Protein AF-A0A3C0WQB1-F1 (afdb_monomer)

Nearest PDB structures (foldseek):
  8a5f-assembly1_A  TM=9.440E-01  e=1.623E-09  Deinococcus radiodurans R1 = ATCC 13939 = DSM 20539
  4unf-assembly1_A  TM=9.449E-01  e=2.590E-09  Deinococcus radiodurans R1 = ATCC 13939 = DSM 20539
  1orp-assembly1_A  TM=8.864E-01  e=1.301E-07  Geobacillus stearothermophilus
  1p59-assembly1_A  TM=8.496E-01  e=1.550E-07  Geobacillus stearothermophilus
  7rdt-assembly1_A  TM=8.596E-01  e=1.914E-06  Homo sapiens

Foldseek 3Di:
DLVVQVQVVCCVVPVDPDLQVLLVDDLVVQQVVQCVRVPRDSLNSQCCCVPVHVHQWAHDDPQLVQQCVQLVQDDPPADNVRCRVSVSVVDDSVCRVVVNVVSNCQSVPAVDPPDGNQVPRPCLVRTPNNVPPVPDD

Mean predicted aligned error: 3.29 Å

Sequence (137 aa):
PRIQAALQQISAERGALDLTFLKEWPAEQAHAWLTAFKGVGPKTAAIVLQFALGIPAFPVDTHIYRVSGRLGLRPPKMTVEQAHVHLAKLFPPEEYGPAHLNLIRLGREICHARKPNCPVCPLQDVCDYFRDVISAP

Solvent-accessible surface area (backbone atoms only — not comparable to full-atom values): 7830 Å² total; per-residue (Å²): 107,62,67,60,53,48,52,51,50,42,32,71,78,64,74,42,97,70,67,71,75,46,69,81,44,58,68,68,58,40,40,52,59,44,42,68,37,79,89,33,46,72,44,55,27,19,44,45,32,36,74,75,60,69,41,78,39,47,49,51,50,79,34,35,54,49,43,37,46,36,41,57,76,41,67,90,87,60,50,74,75,56,43,25,66,54,53,43,73,74,48,60,67,88,43,39,64,61,52,43,52,52,38,37,48,42,20,68,79,31,53,32,94,86,76,46,48,56,95,78,42,96,53,50,95,65,18,48,44,41,55,69,66,68,67,48,132

Radius of gyration: 17.66 Å; Cα contacts (8 Å, |Δi|>4): 148; chains: 1; bounding box: 40×26×54 Å

Secondary structure (DSSP, 8-state):
-HHHHHHHHHHHHHSSS--GGGGGS-HHHHHHHHHTSTT--HHHHHHIIIIII--------HHHHHHHHHTTSS-TT--HHHHHHHHHTTS-GGGHHHHHHHHHHHHHHTS-SSS--GGG-TTGGG-HHIIIIIS--

Structure (mmCIF, N/CA/C/O backbone):
data_AF-A0A3C0WQB1-F1
#
_entry.id   AF-A0A3C0WQB1-F1
#
loop_
_atom_site.group_PDB
_atom_site.id
_atom_site.type_symbol
_atom_site.label_atom_id
_atom_site.label_alt_id
_atom_site.label_comp_id
_atom_site.label_asym_id
_atom_site.label_entity_id
_atom_site.label_seq_id
_atom_site.pdbx_PDB_ins_code
_atom_site.Cartn_x
_atom_site.Cartn_y
_atom_site.Cartn_z
_atom_site.occupancy
_atom_site.B_iso_or_equiv
_atom_site.auth_seq_id
_atom_site.auth_comp_id
_atom_site.auth_asym_id
_atom_site.auth_atom_id
_atom_site.pdbx_PDB_model_num
ATOM 1 N N . PRO A 1 1 ? 6.615 5.404 25.167 1.00 87.25 1 PRO A N 1
ATOM 2 C CA . PRO A 1 1 ? 6.910 4.827 23.831 1.00 87.25 1 PRO A CA 1
ATOM 3 C C . PRO A 1 1 ? 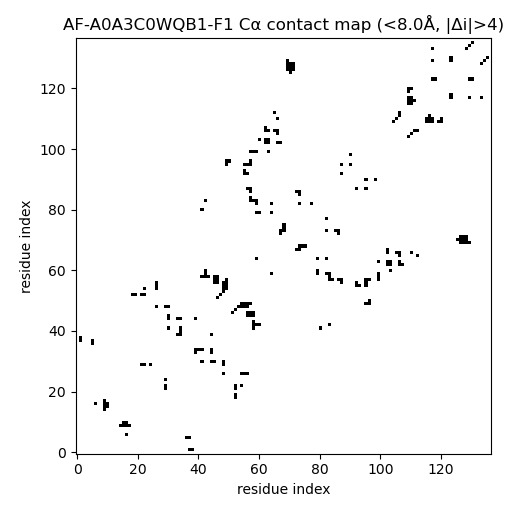5.701 4.955 22.890 1.00 87.25 1 PRO A C 1
ATOM 5 O O . PRO A 1 1 ? 4.585 4.965 23.396 1.00 87.25 1 PRO A O 1
ATOM 8 N N . ARG A 1 2 ? 5.881 5.052 21.558 1.00 91.81 2 ARG A N 1
ATOM 9 C CA . ARG A 1 2 ? 4.760 5.312 20.616 1.00 91.81 2 ARG A CA 1
ATOM 10 C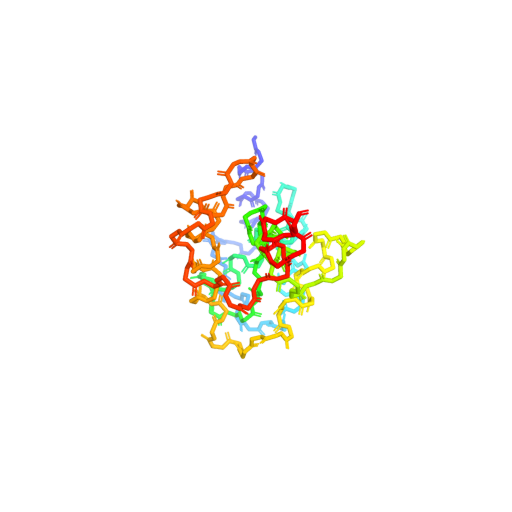 C . ARG A 1 2 ? 3.633 4.272 20.699 1.00 91.81 2 ARG A C 1
ATOM 12 O O . ARG A 1 2 ? 2.473 4.652 20.707 1.00 91.81 2 ARG A O 1
ATOM 19 N N . ILE A 1 3 ? 3.980 2.990 20.844 1.00 94.94 3 ILE A N 1
ATOM 20 C CA . ILE A 1 3 ? 3.003 1.896 20.987 1.00 94.94 3 ILE A CA 1
ATOM 21 C C . ILE A 1 3 ? 2.138 2.091 22.240 1.00 94.94 3 ILE A C 1
ATOM 23 O O . ILE A 1 3 ? 0.920 2.085 22.146 1.00 94.94 3 ILE A O 1
ATOM 27 N N . GLN A 1 4 ? 2.755 2.333 23.401 1.00 96.19 4 GLN A N 1
ATOM 28 C CA . GLN A 1 4 ? 2.024 2.553 24.657 1.00 96.19 4 GLN A CA 1
ATOM 29 C C . GLN A 1 4 ? 1.094 3.769 24.583 1.00 96.19 4 GLN A C 1
ATOM 31 O O . GLN A 1 4 ? -0.028 3.690 25.064 1.00 96.19 4 GLN A O 1
ATOM 36 N N . ALA A 1 5 ? 1.536 4.860 23.948 1.00 95.44 5 ALA A N 1
ATOM 37 C CA . ALA A 1 5 ? 0.711 6.052 23.770 1.00 95.44 5 ALA A CA 1
ATOM 38 C C . ALA A 1 5 ? -0.527 5.765 22.904 1.00 95.44 5 ALA A C 1
ATOM 40 O O . ALA A 1 5 ? -1.622 6.187 23.256 1.00 95.44 5 ALA A O 1
ATOM 41 N N . ALA A 1 6 ? -0.368 4.997 21.819 1.00 95.25 6 ALA A N 1
ATOM 42 C CA . ALA A 1 6 ? -1.499 4.580 20.995 1.00 95.25 6 ALA A CA 1
ATOM 43 C C . ALA A 1 6 ? -2.483 3.701 21.785 1.00 95.25 6 ALA A C 1
ATOM 45 O O . ALA A 1 6 ? -3.677 3.970 21.768 1.00 95.25 6 ALA A O 1
ATOM 46 N N . LEU A 1 7 ? -1.994 2.710 22.541 1.00 96.12 7 LEU A N 1
ATOM 47 C CA . LEU A 1 7 ? -2.846 1.858 23.382 1.00 96.12 7 LEU A CA 1
ATOM 48 C C . LEU A 1 7 ? -3.606 2.670 24.443 1.00 96.12 7 LEU A C 1
ATOM 50 O O . LEU A 1 7 ? -4.798 2.464 24.631 1.00 96.12 7 LEU A O 1
ATOM 54 N N . GLN A 1 8 ? -2.936 3.613 25.111 1.00 95.88 8 GLN A N 1
ATOM 55 C CA . GLN A 1 8 ? -3.562 4.492 26.104 1.00 95.88 8 GLN A CA 1
ATOM 56 C C . GLN A 1 8 ? -4.654 5.367 25.488 1.00 95.88 8 GLN A C 1
ATOM 58 O O . GLN A 1 8 ? -5.728 5.485 26.069 1.00 95.88 8 GLN A O 1
ATOM 63 N N . GLN A 1 9 ? -4.398 5.947 24.313 1.00 95.12 9 GLN A N 1
ATOM 64 C CA . GLN A 1 9 ? -5.380 6.761 23.603 1.00 95.12 9 GLN A CA 1
ATOM 65 C C . GLN A 1 9 ? -6.595 5.927 23.164 1.00 95.12 9 GLN A C 1
ATOM 67 O O . GLN A 1 9 ? -7.724 6.337 23.415 1.00 95.12 9 GLN A O 1
ATOM 72 N N . ILE A 1 10 ? -6.385 4.729 22.602 1.00 95.50 10 ILE A N 1
ATOM 73 C CA . ILE A 1 10 ? -7.482 3.814 22.233 1.00 95.50 10 ILE A CA 1
ATOM 74 C C . ILE A 1 10 ? -8.320 3.463 23.467 1.00 95.50 10 ILE A C 1
ATOM 76 O O . ILE A 1 10 ? -9.541 3.604 23.439 1.00 95.50 10 ILE A O 1
ATOM 80 N N . SER A 1 11 ? -7.678 3.059 24.567 1.00 96.00 11 SER A N 1
ATOM 81 C CA . SER A 1 11 ? -8.378 2.734 25.813 1.00 96.00 11 SER A CA 1
ATOM 82 C C . SER A 1 11 ? -9.147 3.926 26.384 1.00 96.00 11 SER A C 1
ATOM 84 O O . SER A 1 11 ? -10.250 3.738 26.885 1.00 96.00 11 SER A O 1
ATOM 86 N N . ALA A 1 12 ? -8.602 5.143 26.300 1.00 95.12 12 ALA A N 1
ATOM 87 C CA . ALA A 1 12 ? -9.274 6.351 26.775 1.00 95.12 12 ALA A CA 1
ATOM 88 C C . ALA A 1 12 ? -10.504 6.716 25.925 1.00 95.12 12 ALA A C 1
ATOM 90 O O . ALA A 1 12 ? -11.522 7.123 26.475 1.00 95.12 12 ALA A O 1
ATOM 91 N N . GLU A 1 13 ? -10.430 6.554 24.601 1.00 94.38 13 GLU A N 1
ATOM 92 C CA . GLU A 1 13 ? -11.531 6.880 23.685 1.00 94.38 13 GLU A CA 1
ATOM 93 C C . GLU A 1 13 ? -12.617 5.793 23.629 1.00 94.38 13 GLU A C 1
ATOM 95 O O . GLU A 1 13 ? -13.787 6.101 23.400 1.00 94.38 13 GLU A O 1
ATOM 100 N N . ARG A 1 14 ? -12.240 4.515 23.778 1.00 94.25 14 ARG A N 1
ATOM 101 C CA . ARG A 1 14 ? -13.117 3.364 23.487 1.00 94.25 14 ARG A CA 1
ATOM 102 C C . ARG A 1 14 ? -13.408 2.468 24.687 1.00 94.25 14 ARG A C 1
ATOM 104 O O . ARG A 1 14 ? -14.311 1.643 24.609 1.00 94.25 14 ARG A O 1
ATOM 111 N N . GLY A 1 15 ? -12.642 2.579 25.772 1.00 93.62 15 GLY A N 1
ATOM 112 C CA . GLY A 1 15 ? -12.765 1.722 26.957 1.00 93.62 15 GLY A CA 1
ATOM 113 C C . GLY A 1 15 ? -12.207 0.301 26.794 1.00 93.62 15 GLY A C 1
ATOM 114 O O . GLY A 1 15 ? -12.129 -0.431 27.777 1.00 93.62 15 GLY A O 1
ATOM 115 N N . ALA A 1 16 ? -11.786 -0.095 25.589 1.00 93.75 16 ALA A N 1
ATOM 116 C CA . ALA A 1 16 ? -11.210 -1.404 25.294 1.00 93.75 16 ALA A CA 1
ATOM 117 C C . ALA A 1 16 ? -10.159 -1.313 24.177 1.00 93.75 16 ALA A C 1
ATOM 119 O O . ALA A 1 16 ? -10.233 -0.442 23.310 1.00 93.75 16 ALA A O 1
ATOM 120 N N . LEU A 1 17 ? -9.196 -2.241 24.173 1.00 94.94 17 LEU A N 1
ATOM 121 C CA . LEU A 1 17 ? -8.193 -2.382 23.111 1.00 94.94 17 LEU A CA 1
ATOM 122 C C . LEU A 1 17 ? -8.754 -3.188 21.937 1.00 94.94 17 LEU A C 1
ATOM 124 O O . LEU A 1 17 ? -8.285 -4.284 21.635 1.00 94.94 17 LEU A O 1
ATOM 128 N N . ASP A 1 18 ? -9.772 -2.630 21.295 1.00 94.12 18 ASP A N 1
ATOM 129 C CA . ASP A 1 18 ? -10.432 -3.219 20.140 1.00 94.12 18 ASP A CA 1
ATOM 130 C C . ASP A 1 18 ? -10.618 -2.177 19.030 1.00 94.12 18 ASP A C 1
ATOM 132 O O . ASP A 1 18 ? -10.892 -1.008 19.297 1.00 94.12 18 ASP A O 1
ATOM 136 N N . LEU A 1 19 ? -10.457 -2.612 17.780 1.00 96.94 19 LEU A N 1
ATOM 137 C CA . LEU A 1 19 ? -10.620 -1.778 16.585 1.00 96.94 19 LEU A CA 1
ATOM 138 C C . LEU A 1 19 ? -11.811 -2.209 15.719 1.00 96.94 19 LEU A C 1
ATOM 140 O O . LEU A 1 19 ? -12.032 -1.610 14.667 1.00 96.94 19 LEU A O 1
ATOM 144 N N . THR A 1 20 ? -12.581 -3.234 16.108 1.00 96.62 20 THR A N 1
ATOM 145 C CA . THR A 1 20 ? -13.657 -3.762 15.253 1.00 96.62 20 THR A CA 1
ATOM 146 C C . THR A 1 20 ? -14.789 -2.765 15.024 1.00 96.62 20 THR A C 1
ATOM 148 O O . THR A 1 20 ? -15.408 -2.810 13.963 1.00 96.62 20 THR A O 1
ATOM 151 N N . PHE A 1 21 ? -14.978 -1.802 15.933 1.00 95.62 21 PHE A N 1
ATOM 152 C CA . PHE A 1 21 ? -15.929 -0.694 15.769 1.00 95.62 21 PHE A CA 1
ATOM 153 C C . PHE A 1 21 ? -15.699 0.121 14.483 1.00 95.62 21 PHE A C 1
ATOM 155 O O . PHE A 1 21 ? -16.632 0.709 13.946 1.00 95.62 21 PHE A O 1
ATOM 162 N N . LEU A 1 22 ? -14.472 0.138 13.948 1.00 97.44 22 LEU A N 1
ATOM 163 C CA . LEU A 1 22 ? -14.152 0.840 12.702 1.00 97.44 22 LEU A CA 1
ATOM 164 C C . LEU A 1 22 ? -14.831 0.219 11.471 1.00 97.44 22 LEU A C 1
ATOM 166 O O . LEU A 1 22 ? -14.940 0.890 10.449 1.00 97.44 22 LEU A O 1
ATOM 170 N N . LYS A 1 23 ? -15.305 -1.033 11.548 1.00 97.31 23 LYS A N 1
ATOM 171 C CA . LYS A 1 23 ? -16.051 -1.696 10.460 1.00 97.31 23 LYS A CA 1
ATOM 172 C C . LYS A 1 23 ? -17.398 -1.042 10.168 1.00 97.31 23 LYS A C 1
ATOM 174 O O . LYS A 1 23 ? -17.934 -1.225 9.082 1.00 97.31 23 LYS A O 1
ATOM 179 N N . GLU A 1 24 ? -17.934 -0.294 11.124 1.00 96.50 24 GLU A N 1
ATOM 180 C CA . GLU A 1 24 ? -19.213 0.403 10.994 1.00 96.50 24 GLU A CA 1
ATOM 181 C C . GLU A 1 24 ? -19.054 1.793 10.359 1.00 96.50 24 GLU A C 1
ATOM 183 O O . GLU A 1 24 ? -20.042 2.476 10.099 1.00 96.50 24 GLU A O 1
ATOM 188 N N . TRP A 1 25 ? -17.816 2.245 10.131 1.00 96.81 25 TRP A N 1
ATOM 189 C CA . TRP A 1 25 ? -17.523 3.582 9.624 1.00 96.81 25 TRP A CA 1
ATOM 190 C C . TRP A 1 25 ? -17.223 3.569 8.121 1.00 96.81 25 TRP A C 1
ATOM 192 O O . TRP A 1 25 ? -16.683 2.590 7.598 1.00 96.81 25 TRP A O 1
ATOM 202 N N . PRO A 1 26 ? -17.479 4.684 7.411 1.00 96.69 26 PRO A N 1
ATOM 203 C CA . PRO A 1 26 ? -16.917 4.907 6.086 1.00 96.69 26 PRO A CA 1
ATOM 204 C C . PRO A 1 26 ? -15.394 4.716 6.090 1.00 96.69 26 PRO A C 1
ATOM 206 O O . PRO A 1 26 ? -14.702 5.193 6.993 1.00 96.69 26 PRO A O 1
ATOM 209 N N . ALA A 1 27 ? -14.855 4.067 5.054 1.00 93.62 27 ALA A N 1
ATOM 210 C CA . ALA A 1 27 ? -13.431 3.722 4.975 1.00 93.62 27 ALA A CA 1
ATOM 211 C C . ALA A 1 27 ? -12.504 4.941 5.132 1.00 93.62 27 ALA A C 1
ATOM 213 O O . ALA A 1 27 ? -11.478 4.860 5.806 1.00 93.62 27 ALA A O 1
ATOM 214 N N . GLU A 1 28 ? -12.885 6.085 4.560 1.00 93.88 28 GLU A N 1
ATOM 215 C CA . GLU A 1 28 ? -12.144 7.344 4.689 1.00 93.88 28 GLU A CA 1
ATOM 216 C C . GLU A 1 28 ? -12.112 7.852 6.139 1.00 93.88 28 GLU A C 1
ATOM 218 O O . GLU A 1 28 ? -11.058 8.253 6.633 1.00 93.88 28 GLU A O 1
ATOM 223 N N . GLN A 1 29 ? -13.236 7.758 6.855 1.00 97.44 29 GLN A N 1
ATOM 224 C CA . GLN A 1 29 ? -13.325 8.146 8.262 1.00 97.44 29 GLN A CA 1
ATOM 225 C C . GLN A 1 29 ? -12.489 7.215 9.150 1.00 97.44 29 GLN A C 1
ATOM 227 O O . GLN A 1 29 ? -11.745 7.685 10.013 1.00 97.44 29 GLN A O 1
ATOM 232 N N . ALA A 1 30 ? -12.562 5.901 8.918 1.00 97.75 30 ALA A N 1
ATOM 233 C CA . ALA A 1 30 ? -11.749 4.923 9.638 1.00 97.75 30 ALA A CA 1
ATOM 234 C C . ALA A 1 30 ? -10.246 5.133 9.381 1.00 97.75 30 ALA A C 1
ATOM 236 O O . ALA A 1 30 ? -9.437 5.092 10.311 1.00 97.75 30 ALA A O 1
ATOM 237 N N . HIS A 1 31 ? -9.868 5.427 8.132 1.00 96.62 31 HIS A N 1
ATOM 238 C CA . HIS A 1 31 ? -8.497 5.778 7.773 1.00 96.62 31 HIS A CA 1
ATOM 239 C C . HIS A 1 31 ? -8.027 7.038 8.511 1.00 96.62 31 HIS A C 1
ATOM 241 O O . HIS A 1 31 ? -6.957 7.021 9.120 1.00 96.62 31 HIS A O 1
ATOM 247 N N . ALA A 1 32 ? -8.825 8.111 8.489 1.00 97.19 32 ALA A N 1
ATOM 248 C CA . ALA A 1 32 ? -8.498 9.371 9.149 1.00 97.19 32 ALA A CA 1
ATOM 249 C C . ALA A 1 32 ? -8.252 9.177 10.653 1.00 97.19 32 ALA A C 1
ATOM 251 O O . ALA A 1 32 ? -7.234 9.642 11.173 1.00 97.19 32 ALA A O 1
ATOM 252 N N . TRP A 1 33 ? -9.126 8.420 11.326 1.00 97.75 33 TRP A N 1
ATOM 253 C CA . TRP A 1 33 ? -8.980 8.105 12.748 1.00 97.75 33 TRP A CA 1
ATOM 254 C C . TRP A 1 33 ? -7.686 7.335 13.035 1.00 97.75 33 TRP A C 1
ATOM 256 O O . TRP A 1 33 ? -6.922 7.728 13.912 1.00 97.75 33 TRP A O 1
ATOM 266 N N . LEU A 1 34 ? -7.361 6.309 12.238 1.00 97.62 34 LEU A N 1
ATOM 267 C CA . LEU A 1 34 ? -6.100 5.570 12.379 1.00 97.62 34 LEU A CA 1
ATOM 268 C C . LEU A 1 34 ? -4.874 6.471 12.172 1.00 97.62 34 LEU A C 1
ATOM 270 O O . LEU A 1 34 ? -3.902 6.364 12.916 1.00 97.62 34 LEU A O 1
ATOM 274 N N . THR A 1 35 ? -4.901 7.379 11.195 1.00 96.81 35 THR A N 1
ATOM 275 C CA . THR A 1 35 ? -3.768 8.283 10.926 1.00 96.81 35 THR A CA 1
ATOM 276 C C . THR A 1 35 ? -3.589 9.404 11.952 1.00 96.81 35 THR A C 1
ATOM 278 O O . THR A 1 35 ? -2.540 10.047 11.965 1.00 96.81 35 THR A O 1
ATOM 281 N N . ALA A 1 36 ? -4.562 9.626 12.842 1.00 96.38 36 ALA A N 1
ATOM 282 C CA . ALA A 1 36 ? -4.423 10.585 13.938 1.00 96.38 36 ALA A CA 1
ATOM 283 C C . ALA A 1 36 ? -3.424 10.110 15.013 1.00 96.38 36 ALA A C 1
ATOM 285 O O . ALA A 1 36 ? -2.856 10.921 15.749 1.00 96.38 36 ALA A O 1
ATOM 286 N N . PHE A 1 37 ? -3.156 8.802 15.091 1.00 96.50 37 PHE A N 1
ATOM 287 C CA . PHE A 1 37 ? -2.212 8.237 16.050 1.00 96.50 37 PHE A CA 1
ATOM 288 C C . PHE A 1 37 ? -0.764 8.528 15.652 1.00 96.50 37 PHE A C 1
ATOM 290 O O . PHE A 1 37 ? -0.294 8.185 14.564 1.00 96.50 37 PHE A O 1
ATOM 297 N N . LYS A 1 38 ? 0.011 9.095 16.582 1.00 95.38 38 LYS A N 1
ATOM 298 C CA . LYS A 1 38 ? 1.424 9.426 16.350 1.00 95.38 38 LYS A CA 1
ATOM 299 C C . LYS A 1 38 ? 2.245 8.185 15.974 1.00 95.38 38 LYS A C 1
ATOM 301 O O . LYS A 1 38 ? 2.585 7.360 16.821 1.00 95.38 38 LYS A O 1
ATOM 306 N N . GLY A 1 39 ? 2.674 8.125 14.714 1.00 94.00 39 GLY A N 1
ATOM 307 C CA . GLY A 1 39 ? 3.454 7.013 14.159 1.00 94.00 39 GLY A CA 1
ATOM 308 C C . GLY A 1 39 ? 2.653 6.062 13.267 1.00 94.00 39 GLY A C 1
ATOM 309 O O . GLY A 1 39 ? 3.244 5.140 12.707 1.00 94.00 39 GLY A O 1
ATOM 310 N N . VAL A 1 40 ? 1.352 6.298 13.092 1.00 96.38 40 VAL A N 1
ATOM 311 C CA . VAL A 1 40 ? 0.516 5.607 12.109 1.00 96.38 40 VAL A CA 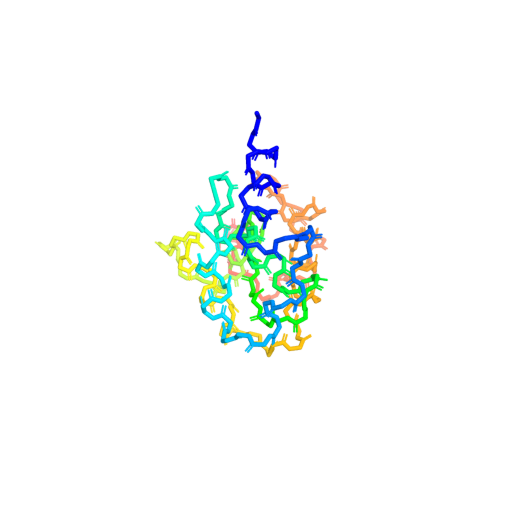1
ATOM 312 C C . VAL A 1 40 ? 0.405 6.485 10.864 1.00 96.38 40 VAL A C 1
ATOM 314 O O . VAL A 1 40 ? -0.283 7.497 10.853 1.00 96.38 40 VAL A O 1
ATOM 317 N N . GLY A 1 41 ? 1.133 6.113 9.812 1.00 94.00 41 GLY A N 1
ATOM 318 C CA . GLY A 1 41 ? 1.021 6.755 8.499 1.00 94.00 41 GLY A CA 1
ATOM 319 C C . GLY A 1 41 ? -0.013 6.072 7.591 1.00 94.00 41 GLY A C 1
ATOM 320 O O . GLY A 1 41 ? -0.515 5.000 7.947 1.00 94.00 41 GLY A O 1
ATOM 321 N N . PRO A 1 42 ? -0.254 6.617 6.380 1.00 93.31 42 PRO A N 1
ATOM 322 C CA . PRO A 1 42 ? -1.238 6.093 5.424 1.00 93.31 42 PRO A CA 1
ATOM 323 C C . PRO A 1 42 ? -1.070 4.599 5.127 1.00 93.31 42 PRO A C 1
ATOM 325 O O . PRO A 1 42 ? -2.026 3.829 5.158 1.00 93.31 42 PRO A O 1
ATOM 328 N N . LYS A 1 43 ? 0.177 4.139 4.946 1.00 95.50 43 LYS A N 1
ATOM 329 C CA . LYS A 1 43 ? 0.476 2.714 4.747 1.00 95.50 43 LYS A CA 1
ATOM 330 C C . LYS A 1 43 ? 0.034 1.851 5.923 1.00 95.50 43 LYS A C 1
ATOM 332 O O . LYS A 1 43 ? -0.514 0.775 5.706 1.00 95.50 43 LYS A O 1
ATOM 337 N N . THR A 1 44 ? 0.314 2.268 7.156 1.00 96.62 44 THR A N 1
ATOM 338 C CA . THR A 1 44 ? -0.043 1.477 8.342 1.00 96.62 44 THR A CA 1
ATOM 339 C C . THR A 1 44 ? -1.556 1.433 8.518 1.00 96.62 44 THR A C 1
ATOM 341 O O . THR A 1 44 ? -2.090 0.352 8.747 1.00 96.62 44 THR A O 1
ATOM 344 N N . ALA A 1 45 ? -2.243 2.564 8.336 1.00 97.00 45 ALA A N 1
ATOM 345 C CA . ALA A 1 45 ? -3.702 2.619 8.371 1.00 97.00 45 ALA A CA 1
ATOM 346 C C . ALA A 1 45 ? -4.325 1.683 7.320 1.00 97.00 45 ALA A C 1
ATOM 348 O O . ALA A 1 45 ? -5.132 0.828 7.671 1.00 97.00 45 ALA A O 1
ATOM 349 N N . ALA A 1 46 ? -3.873 1.754 6.063 1.00 96.38 46 ALA A N 1
ATOM 350 C CA . ALA A 1 46 ? -4.357 0.879 4.995 1.00 96.38 46 ALA A CA 1
ATOM 351 C C . ALA A 1 46 ? -4.124 -0.617 5.283 1.00 96.38 46 ALA A C 1
ATOM 353 O O . ALA A 1 46 ? -4.995 -1.432 5.002 1.00 96.38 46 ALA A O 1
ATOM 354 N N . ILE A 1 47 ? -2.994 -0.992 5.899 1.00 97.75 47 ILE A N 1
ATOM 355 C CA . ILE A 1 47 ? -2.748 -2.385 6.319 1.00 97.75 47 ILE A CA 1
ATOM 356 C C . ILE A 1 47 ? -3.778 -2.849 7.354 1.00 97.75 47 ILE A C 1
ATOM 358 O O . ILE A 1 47 ? -4.297 -3.955 7.229 1.00 97.75 47 ILE A O 1
ATOM 362 N N . VAL A 1 48 ? -4.068 -2.027 8.368 1.00 98.00 48 VAL A N 1
ATOM 363 C CA . VAL A 1 48 ? -5.054 -2.366 9.407 1.00 98.00 48 VAL A CA 1
ATOM 364 C C . VAL A 1 48 ? -6.442 -2.522 8.789 1.00 98.00 48 VAL A C 1
ATOM 366 O O . VAL A 1 48 ? -7.097 -3.538 9.016 1.00 98.00 48 VAL A O 1
ATOM 369 N N . LEU A 1 49 ? -6.860 -1.562 7.960 1.00 97.94 49 LEU A N 1
ATOM 370 C CA . LEU A 1 49 ? -8.145 -1.612 7.261 1.00 97.94 49 LEU A CA 1
ATOM 371 C C . LEU A 1 49 ? -8.265 -2.882 6.406 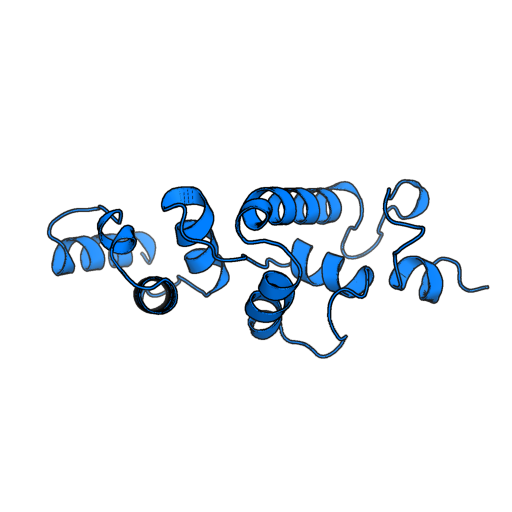1.00 97.94 49 LEU A C 1
ATOM 373 O O . LEU A 1 49 ? -9.185 -3.669 6.616 1.00 97.94 49 LEU A O 1
ATOM 377 N N . GLN A 1 50 ? -7.292 -3.133 5.528 1.00 97.50 50 GLN A N 1
ATOM 378 C CA . GLN A 1 50 ? -7.336 -4.240 4.574 1.00 97.50 50 GLN A CA 1
ATOM 379 C C . GLN A 1 50 ? -7.247 -5.613 5.244 1.00 97.50 50 GLN A C 1
ATOM 381 O O . GLN A 1 50 ? -8.048 -6.496 4.951 1.00 97.50 50 GLN A O 1
ATOM 386 N N . PHE A 1 51 ? -6.250 -5.822 6.108 1.00 97.62 51 PHE A N 1
ATOM 387 C CA . PHE A 1 51 ? -5.886 -7.164 6.575 1.00 97.62 51 PHE A CA 1
ATOM 388 C C . PHE A 1 51 ? -6.477 -7.529 7.937 1.00 97.62 51 PHE A C 1
ATOM 390 O O . PHE A 1 51 ? -6.656 -8.713 8.203 1.00 97.62 51 PHE A O 1
ATOM 397 N N . ALA A 1 52 ? -6.777 -6.552 8.800 1.00 97.44 52 ALA A N 1
ATOM 398 C CA . ALA A 1 52 ? -7.384 -6.826 10.105 1.00 97.44 52 ALA A CA 1
ATOM 399 C C . ALA A 1 52 ? -8.902 -6.599 10.101 1.00 97.44 52 ALA A C 1
ATOM 401 O O . ALA A 1 52 ? -9.637 -7.314 10.781 1.00 97.44 52 ALA A O 1
ATOM 402 N N . LEU A 1 53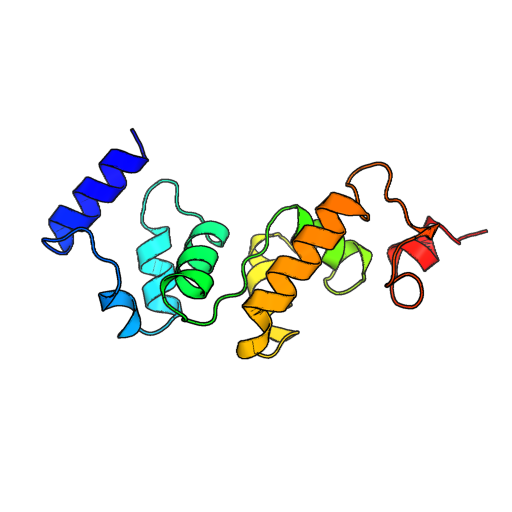 ? -9.381 -5.611 9.338 1.00 97.62 53 LEU A N 1
ATOM 403 C CA . LEU A 1 53 ? -10.785 -5.201 9.366 1.00 97.62 53 LEU A CA 1
ATOM 404 C C . LEU A 1 53 ? -11.577 -5.614 8.119 1.00 97.62 53 LEU A C 1
ATOM 406 O O . LEU A 1 53 ? -12.804 -5.581 8.166 1.00 97.62 53 LEU A O 1
ATOM 410 N N . GLY A 1 54 ? -10.915 -6.050 7.043 1.00 96.06 54 GLY A N 1
ATOM 411 C CA . GLY A 1 54 ? -11.576 -6.411 5.784 1.00 96.06 54 GLY A CA 1
ATOM 412 C C . GLY A 1 54 ? -12.194 -5.213 5.054 1.00 96.06 54 GLY A C 1
ATOM 413 O O . GLY A 1 54 ? -13.077 -5.390 4.223 1.00 96.06 54 GLY A O 1
ATOM 414 N N . ILE A 1 55 ? -11.751 -3.997 5.379 1.00 96.69 55 ILE A N 1
ATOM 415 C CA . ILE A 1 55 ? -12.178 -2.752 4.742 1.00 96.69 55 ILE A CA 1
ATOM 416 C C . ILE A 1 55 ? -11.206 -2.470 3.588 1.00 96.69 55 ILE A C 1
ATOM 418 O O . ILE A 1 55 ? -10.010 -2.316 3.852 1.00 96.69 55 ILE A O 1
ATOM 422 N N . PRO A 1 56 ? -11.674 -2.373 2.330 1.00 95.12 56 PRO A N 1
ATOM 423 C CA . PRO A 1 56 ? -10.786 -2.183 1.191 1.00 95.12 56 PRO A CA 1
ATOM 424 C C . PRO A 1 56 ? -9.923 -0.921 1.291 1.00 95.12 56 PRO A C 1
ATOM 426 O O . PRO A 1 56 ? -10.425 0.201 1.235 1.00 95.12 56 PRO A O 1
ATOM 429 N N . ALA A 1 57 ? -8.606 -1.102 1.395 1.00 95.06 57 ALA A N 1
ATOM 430 C CA . ALA A 1 57 ? -7.632 -0.014 1.368 1.00 95.06 57 ALA A CA 1
ATOM 431 C C . ALA A 1 57 ? -6.282 -0.517 0.842 1.00 95.06 57 ALA A C 1
ATOM 433 O O . ALA A 1 57 ? -5.634 -1.352 1.469 1.00 95.06 57 ALA A O 1
ATOM 434 N N . PHE A 1 58 ? -5.820 0.003 -0.297 1.00 95.94 58 PHE A N 1
ATOM 435 C CA . PHE A 1 58 ? -4.603 -0.501 -0.934 1.00 95.94 58 PHE A CA 1
ATOM 436 C C . PHE A 1 58 ? -3.326 0.081 -0.287 1.00 95.94 58 PHE A C 1
ATOM 438 O O . PHE 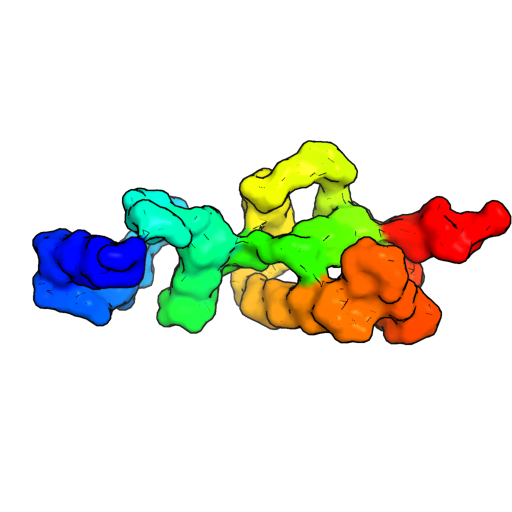A 1 58 ? -3.042 1.281 -0.418 1.00 95.94 58 PHE A O 1
ATOM 445 N N . PRO A 1 59 ? -2.500 -0.724 0.409 1.00 96.19 59 PRO A N 1
ATOM 446 C CA . PRO A 1 59 ? -1.284 -0.230 1.034 1.00 96.19 59 PRO A CA 1
ATOM 447 C C . PRO A 1 59 ? -0.127 -0.255 0.032 1.00 96.19 59 PRO A C 1
ATOM 449 O O . PRO A 1 59 ? 0.171 -1.283 -0.570 1.00 96.19 59 PRO A O 1
ATOM 452 N N . VAL A 1 60 ? 0.591 0.856 -0.078 1.00 96.19 60 VAL A N 1
ATOM 453 C CA . VAL A 1 60 ? 1.808 0.993 -0.880 1.00 96.19 60 VAL A CA 1
ATOM 454 C C . VAL A 1 60 ? 3.002 1.120 0.054 1.00 96.19 60 VAL A C 1
ATOM 456 O O . VAL A 1 60 ? 3.062 2.012 0.896 1.00 96.19 60 VAL A O 1
ATOM 459 N N . ASP A 1 61 ? 3.956 0.202 -0.073 1.00 94.94 61 ASP A N 1
ATOM 460 C CA . ASP A 1 61 ? 5.255 0.291 0.588 1.00 94.94 61 ASP A CA 1
ATOM 461 C C . ASP A 1 61 ? 6.369 0.609 -0.424 1.00 94.94 61 ASP A C 1
ATOM 463 O O . ASP A 1 61 ? 6.122 0.866 -1.603 1.00 94.94 61 ASP A O 1
ATOM 467 N N . THR A 1 62 ? 7.625 0.587 0.020 1.00 95.44 62 THR A N 1
ATOM 468 C CA . THR A 1 62 ? 8.776 0.886 -0.842 1.00 95.44 62 THR A CA 1
ATOM 469 C C . THR A 1 62 ? 9.013 -0.164 -1.935 1.00 95.44 62 THR A C 1
ATOM 471 O O . THR A 1 62 ? 9.598 0.162 -2.974 1.00 95.44 62 THR A O 1
ATOM 474 N N . HIS A 1 63 ? 8.575 -1.414 -1.742 1.00 97.75 63 HIS A N 1
ATOM 475 C CA . HIS A 1 63 ? 8.631 -2.452 -2.770 1.00 97.75 63 HIS A CA 1
ATOM 476 C C . HIS A 1 63 ? 7.566 -2.188 -3.827 1.00 97.75 63 HIS A C 1
ATOM 478 O O . HIS A 1 63 ? 7.916 -2.045 -4.996 1.00 97.75 63 HIS A O 1
ATOM 484 N N . ILE A 1 64 ? 6.309 -2.029 -3.414 1.00 97.69 64 ILE A N 1
ATOM 485 C CA . ILE A 1 64 ? 5.182 -1.752 -4.310 1.00 97.69 64 ILE A CA 1
ATOM 486 C C . ILE A 1 64 ? 5.424 -0.457 -5.077 1.00 97.69 64 ILE A C 1
ATOM 488 O O . ILE A 1 64 ? 5.288 -0.442 -6.297 1.00 97.69 64 ILE A O 1
ATOM 492 N N . TYR A 1 65 ? 5.854 0.613 -4.407 1.00 97.75 65 TYR A N 1
ATOM 493 C CA . TYR A 1 65 ? 6.131 1.896 -5.051 1.00 97.75 65 TYR A CA 1
ATOM 494 C C . TYR A 1 65 ? 7.207 1.778 -6.138 1.00 97.75 65 TYR A C 1
ATOM 496 O O . TYR A 1 65 ? 7.073 2.353 -7.220 1.00 97.75 65 TYR A O 1
ATOM 504 N N . ARG A 1 66 ? 8.273 1.009 -5.897 1.00 97.75 66 ARG A N 1
ATOM 505 C CA . ARG A 1 66 ? 9.317 0.777 -6.904 1.00 97.75 66 ARG A CA 1
ATOM 506 C C . ARG A 1 66 ? 8.832 -0.120 -8.039 1.00 97.75 66 ARG A C 1
ATOM 508 O O . ARG A 1 66 ? 9.057 0.211 -9.197 1.00 97.75 66 ARG A O 1
ATOM 515 N N . VAL A 1 67 ? 8.217 -1.253 -7.705 1.00 98.31 67 VAL A N 1
ATOM 516 C CA . VAL A 1 67 ? 7.757 -2.253 -8.675 1.00 98.31 67 VAL A CA 1
ATOM 517 C C . VAL A 1 67 ? 6.716 -1.639 -9.603 1.00 98.31 67 VAL A C 1
ATOM 519 O O . VAL A 1 67 ? 6.910 -1.668 -10.809 1.00 98.31 67 VAL A O 1
ATOM 522 N N . SER A 1 68 ? 5.685 -0.992 -9.055 1.00 97.81 68 SER A N 1
ATOM 523 C CA . SER A 1 68 ? 4.665 -0.292 -9.850 1.00 97.81 68 SER A CA 1
ATOM 524 C C . SER A 1 68 ? 5.257 0.788 -10.755 1.00 97.81 68 SER A C 1
ATOM 526 O O . SER A 1 68 ? 4.834 0.918 -11.896 1.00 97.81 68 SER A O 1
ATOM 528 N N . GLY A 1 69 ? 6.266 1.530 -10.282 1.00 97.81 69 GLY A N 1
ATOM 529 C CA . GLY A 1 69 ? 6.957 2.528 -11.100 1.00 97.81 69 GLY A CA 1
ATOM 530 C C . GLY A 1 69 ? 7.752 1.914 -12.253 1.00 97.81 69 GLY A C 1
ATOM 531 O O . GLY A 1 69 ? 7.755 2.464 -13.344 1.00 97.81 69 GLY A O 1
ATOM 532 N N . ARG A 1 70 ? 8.402 0.764 -12.035 1.00 98.06 70 ARG A N 1
ATOM 533 C CA . ARG A 1 70 ? 9.145 0.047 -13.085 1.00 98.06 70 ARG A CA 1
ATOM 534 C C . ARG A 1 70 ? 8.238 -0.638 -14.101 1.00 98.06 70 ARG A C 1
ATOM 536 O O . ARG A 1 70 ? 8.599 -0.707 -15.265 1.00 98.06 70 ARG A O 1
ATOM 543 N N . LEU A 1 71 ? 7.089 -1.138 -13.656 1.00 97.88 71 LEU A N 1
ATOM 544 C CA . LEU A 1 71 ? 6.084 -1.749 -14.524 1.00 97.88 71 LEU A CA 1
ATOM 545 C C . LEU A 1 71 ? 5.298 -0.723 -15.354 1.00 97.88 71 LEU A C 1
ATOM 547 O O . LEU A 1 71 ? 4.506 -1.133 -16.186 1.00 97.88 71 LEU A O 1
ATO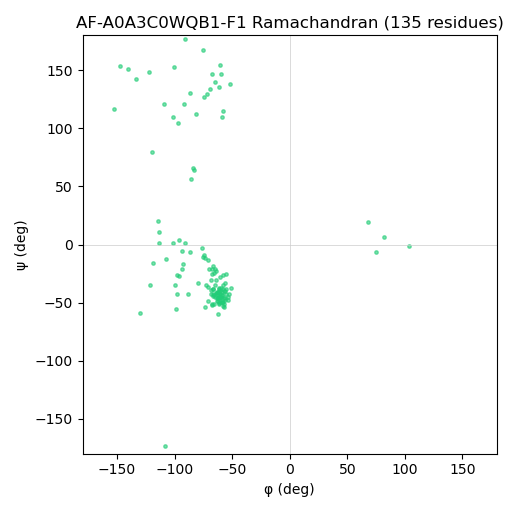M 551 N N . GLY A 1 72 ? 5.449 0.582 -15.103 1.00 97.00 72 GLY A N 1
ATOM 552 C CA . GLY A 1 72 ? 4.655 1.608 -15.791 1.00 97.00 72 GLY A CA 1
ATOM 553 C C . GLY A 1 72 ? 3.256 1.832 -15.210 1.00 97.00 72 GLY A C 1
ATOM 554 O O . GLY A 1 72 ? 2.482 2.627 -15.731 1.00 97.00 72 GLY A O 1
ATOM 555 N N . LEU A 1 73 ? 2.921 1.199 -14.080 1.00 96.44 73 LEU A N 1
ATOM 556 C CA . LEU A 1 73 ? 1.595 1.307 -13.454 1.00 96.44 73 LEU A CA 1
ATOM 557 C C . LEU A 1 73 ? 1.331 2.676 -12.815 1.00 96.44 73 LEU A C 1
ATOM 559 O O . LEU A 1 73 ? 0.198 2.977 -12.444 1.00 96.44 73 LEU A O 1
ATOM 563 N N . ARG A 1 74 ? 2.361 3.509 -12.643 1.00 96.00 74 ARG A N 1
ATOM 564 C CA . ARG A 1 74 ? 2.225 4.872 -12.120 1.00 96.00 74 ARG A CA 1
ATOM 565 C C . ARG A 1 74 ? 3.147 5.854 -12.852 1.00 96.00 74 ARG A C 1
ATOM 567 O O . ARG A 1 74 ? 4.252 5.469 -13.234 1.00 96.00 74 ARG A O 1
ATOM 574 N N . PRO A 1 75 ? 2.768 7.141 -12.954 1.00 94.50 75 PRO A N 1
ATOM 575 C CA . PRO A 1 75 ? 3.636 8.177 -13.505 1.00 94.50 75 PRO A CA 1
ATOM 576 C C . PRO A 1 75 ? 4.959 8.336 -12.721 1.00 94.50 75 PRO A C 1
ATOM 578 O O . PRO A 1 75 ? 4.950 8.244 -11.486 1.00 94.50 75 PRO A O 1
ATOM 581 N N . PRO A 1 76 ? 6.086 8.676 -13.385 1.00 89.75 76 PRO A N 1
ATOM 582 C CA . PRO A 1 76 ? 7.398 8.791 -12.736 1.00 89.75 76 PRO A CA 1
ATOM 583 C C . PRO A 1 76 ? 7.467 9.790 -11.571 1.00 89.75 76 PRO A C 1
ATOM 585 O O . PRO A 1 76 ? 8.168 9.543 -10.593 1.00 89.75 76 PRO A O 1
ATOM 588 N N . LYS A 1 77 ? 6.731 10.907 -11.659 1.00 92.44 77 LYS A N 1
ATOM 589 C CA . LYS A 1 77 ? 6.749 12.006 -10.672 1.00 92.44 77 LYS A CA 1
ATOM 590 C C . LYS A 1 77 ? 5.714 11.865 -9.547 1.00 92.44 77 LYS A C 1
ATOM 592 O O . LYS A 1 77 ? 5.616 12.753 -8.707 1.00 92.44 77 LYS A O 1
ATOM 597 N N . MET A 1 78 ? 4.927 10.791 -9.545 1.00 95.56 78 MET A N 1
ATOM 598 C CA . MET A 1 78 ? 3.889 10.565 -8.537 1.00 95.56 78 MET A CA 1
ATOM 599 C C . MET A 1 78 ? 4.512 10.270 -7.171 1.00 95.56 78 MET A C 1
ATOM 601 O O . MET A 1 78 ? 5.406 9.433 -7.099 1.00 95.56 78 MET A O 1
ATOM 605 N N . THR A 1 79 ? 4.030 10.905 -6.100 1.00 93.88 79 THR A N 1
ATOM 606 C CA . THR A 1 79 ? 4.522 10.647 -4.734 1.00 93.88 79 THR A CA 1
ATOM 607 C C . THR A 1 79 ? 4.005 9.316 -4.178 1.00 93.88 79 THR A C 1
ATOM 609 O O . THR A 1 79 ? 3.084 8.707 -4.728 1.00 93.88 79 THR A O 1
ATOM 612 N N . VAL A 1 80 ? 4.579 8.844 -3.065 1.00 91.44 80 VAL A N 1
ATOM 613 C CA . VAL A 1 80 ? 4.128 7.605 -2.403 1.00 91.44 80 VAL A CA 1
ATOM 614 C C . VAL A 1 80 ? 2.686 7.748 -1.911 1.00 91.44 80 VAL A C 1
ATOM 616 O O . VAL A 1 80 ? 1.883 6.840 -2.098 1.00 91.44 80 VAL A O 1
ATOM 619 N N . GLU A 1 81 ? 2.334 8.904 -1.352 1.00 88.19 81 GLU A N 1
ATOM 620 C CA . GLU A 1 81 ? 0.991 9.216 -0.852 1.00 88.19 81 GLU A CA 1
ATOM 621 C C . GLU A 1 81 ? -0.042 9.151 -1.982 1.00 88.19 81 GLU A C 1
ATOM 623 O O . GLU A 1 81 ? -1.083 8.511 -1.843 1.00 88.19 81 GLU A O 1
ATOM 628 N N . GLN A 1 82 ? 0.280 9.740 -3.137 1.00 93.31 82 GLN A N 1
ATOM 629 C CA . GLN A 1 82 ? -0.564 9.678 -4.332 1.00 93.31 82 GLN A CA 1
ATOM 630 C C . GLN A 1 82 ? -0.685 8.248 -4.878 1.00 93.31 82 GLN A C 1
ATOM 632 O O . GLN A 1 82 ? -1.750 7.863 -5.365 1.00 93.31 82 GLN A O 1
ATOM 637 N N . ALA A 1 83 ? 0.377 7.442 -4.768 1.00 94.75 83 ALA A N 1
ATOM 638 C CA . ALA A 1 83 ? 0.390 6.071 -5.265 1.00 94.75 83 ALA A CA 1
ATOM 639 C C . ALA A 1 83 ? -0.621 5.162 -4.549 1.00 94.75 83 ALA A C 1
ATOM 641 O O . ALA A 1 83 ? -1.149 4.257 -5.189 1.00 94.75 83 ALA A O 1
ATOM 642 N N . HIS A 1 84 ? -0.938 5.403 -3.269 1.00 92.06 84 HIS A N 1
ATOM 643 C CA . HIS A 1 84 ? -1.984 4.650 -2.560 1.00 92.06 84 HIS A CA 1
ATOM 644 C C . HIS A 1 84 ? -3.338 4.755 -3.261 1.00 92.06 84 HIS A C 1
ATOM 646 O O . HIS A 1 84 ? -3.954 3.744 -3.591 1.00 92.06 84 HIS A O 1
ATOM 652 N N . VAL A 1 85 ? -3.771 5.988 -3.532 1.00 91.69 85 VAL A N 1
ATOM 653 C CA . VAL A 1 85 ? -5.060 6.267 -4.177 1.00 91.69 85 VAL A CA 1
ATOM 654 C C . VAL A 1 85 ? -5.039 5.856 -5.647 1.00 91.69 85 VAL A C 1
ATOM 656 O O . VAL A 1 85 ? -6.040 5.372 -6.166 1.00 91.69 85 VAL A O 1
ATOM 659 N N . HIS A 1 86 ? -3.908 6.045 -6.330 1.00 95.38 86 HIS A N 1
ATOM 660 C CA . HIS A 1 86 ? -3.766 5.684 -7.739 1.00 95.38 86 HIS A CA 1
ATOM 661 C C . HIS A 1 86 ? -3.819 4.171 -7.958 1.00 95.38 86 HIS A C 1
ATOM 663 O O . HIS A 1 86 ? -4.625 3.706 -8.754 1.00 95.38 86 HIS A O 1
ATOM 669 N N . LEU A 1 87 ? -3.008 3.396 -7.231 1.00 95.12 87 LEU A N 1
ATOM 670 C CA . LEU A 1 87 ? -2.943 1.944 -7.415 1.00 95.12 87 LEU A CA 1
ATOM 671 C C . LEU A 1 87 ? -4.229 1.243 -6.968 1.00 95.12 87 LEU A C 1
ATOM 673 O O . LEU A 1 87 ? -4.606 0.258 -7.589 1.00 95.12 87 LEU A O 1
ATOM 677 N N . ALA A 1 88 ? -4.945 1.781 -5.975 1.00 93.75 88 ALA A N 1
ATOM 678 C CA . ALA A 1 88 ? -6.273 1.290 -5.609 1.00 93.75 88 ALA A CA 1
ATOM 679 C C . ALA A 1 88 ? -7.253 1.303 -6.799 1.00 93.75 88 ALA A C 1
ATOM 681 O O . ALA A 1 88 ? -8.076 0.412 -6.927 1.00 93.75 88 ALA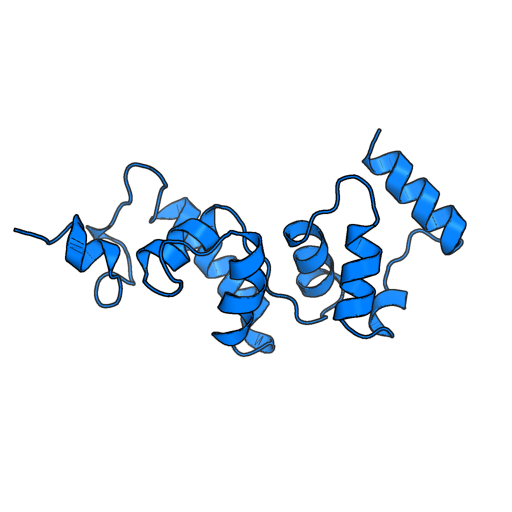 A O 1
ATOM 682 N N . LYS A 1 89 ? -7.137 2.268 -7.721 1.00 95.38 89 LYS A N 1
ATOM 683 C CA . LYS A 1 89 ? -8.012 2.355 -8.905 1.00 95.38 89 LYS A CA 1
ATOM 684 C C . LYS A 1 89 ? -7.682 1.332 -9.996 1.00 95.38 89 LYS A C 1
ATOM 686 O O . LYS A 1 89 ? -8.441 1.228 -10.953 1.00 95.38 89 LYS A O 1
ATOM 691 N N . LEU A 1 90 ? -6.547 0.634 -9.896 1.00 95.00 90 LEU A N 1
ATOM 692 C CA . LEU A 1 90 ? -6.091 -0.323 -10.910 1.00 95.00 90 LEU A CA 1
ATOM 693 C C . LEU A 1 90 ? -6.541 -1.759 -10.635 1.00 95.00 90 LEU A C 1
ATOM 695 O O . LEU A 1 90 ? -6.470 -2.588 -11.535 1.00 95.00 90 LEU A O 1
ATOM 699 N N . PHE A 1 91 ? -6.968 -2.052 -9.407 1.00 92.56 91 PH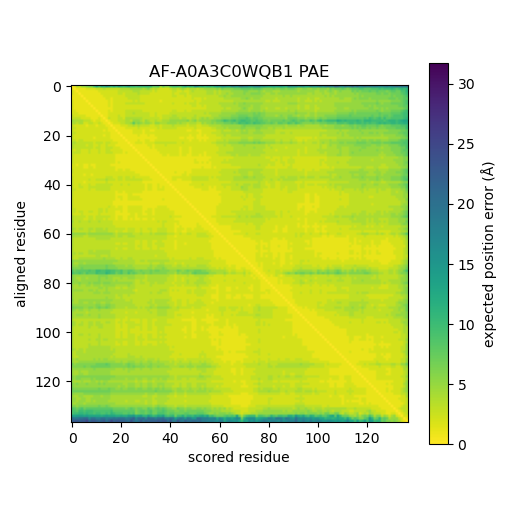E A N 1
ATOM 700 C CA . PHE A 1 91 ? -7.377 -3.386 -8.983 1.00 92.56 91 PHE A CA 1
ATOM 701 C C . PHE A 1 91 ? -8.818 -3.344 -8.477 1.00 92.56 91 PHE A C 1
ATOM 703 O O . PHE A 1 91 ? -9.230 -2.336 -7.898 1.00 92.56 91 PHE A O 1
ATOM 710 N N . PRO A 1 92 ? -9.594 -4.420 -8.640 1.00 96.00 92 PRO A N 1
ATOM 711 C CA . PRO A 1 92 ? -10.847 -4.541 -7.919 1.00 96.00 92 PRO A CA 1
ATOM 712 C C . PRO A 1 92 ? -10.569 -4.708 -6.403 1.00 96.00 92 PRO A C 1
ATOM 714 O O . PRO A 1 92 ? -9.544 -5.290 -6.022 1.00 96.00 92 PRO A O 1
ATOM 717 N N . PRO A 1 93 ? -11.433 -4.183 -5.511 1.00 95.81 93 PRO A N 1
ATOM 718 C CA . PRO A 1 93 ? -11.224 -4.200 -4.057 1.00 95.81 93 PRO A CA 1
ATOM 719 C C . PRO A 1 93 ? -10.892 -5.573 -3.448 1.00 95.81 93 PRO A C 1
ATOM 721 O O . PRO A 1 93 ? -10.059 -5.674 -2.543 1.00 95.81 93 PRO A O 1
ATOM 724 N N . GLU A 1 94 ? -11.515 -6.636 -3.951 1.00 96.44 94 GLU A N 1
ATOM 725 C CA . GLU A 1 94 ? -11.307 -8.026 -3.536 1.00 96.44 94 GLU A CA 1
ATOM 726 C C . GLU A 1 94 ? -9.887 -8.542 -3.827 1.00 96.44 94 GLU A C 1
ATOM 728 O O . GLU A 1 94 ? -9.394 -9.441 -3.143 1.00 96.44 94 GLU A O 1
ATOM 733 N N . GLU A 1 95 ? -9.184 -7.932 -4.783 1.00 96.94 95 GLU A N 1
ATOM 734 C CA . GLU A 1 95 ? -7.826 -8.310 -5.173 1.00 96.94 95 GLU A CA 1
ATOM 735 C C . GLU A 1 95 ? -6.741 -7.510 -4.448 1.00 96.94 95 GLU A C 1
ATOM 737 O O . GLU A 1 95 ? -5.559 -7.840 -4.565 1.00 96.94 95 GLU A O 1
ATOM 742 N N . TYR A 1 96 ? -7.092 -6.499 -3.645 1.00 97.00 96 TYR A N 1
ATOM 743 C CA . TYR A 1 96 ? -6.101 -5.653 -2.967 1.00 97.00 96 TYR A CA 1
ATOM 744 C C . TYR A 1 96 ? -5.112 -6.452 -2.113 1.00 97.00 96 TYR A C 1
ATOM 746 O O . TYR A 1 96 ? -3.912 -6.182 -2.150 1.00 97.00 96 TYR A O 1
ATOM 754 N N . GLY A 1 97 ? -5.591 -7.449 -1.363 1.00 96.38 97 GLY A N 1
ATOM 755 C CA . GLY A 1 97 ? -4.744 -8.318 -0.542 1.00 96.38 97 GLY A CA 1
ATOM 756 C C . GLY A 1 97 ? -3.742 -9.121 -1.384 1.00 96.38 97 GLY A C 1
ATOM 757 O O . GLY A 1 97 ? -2.531 -8.955 -1.199 1.00 96.38 97 GLY A O 1
ATOM 758 N N . PRO A 1 98 ? -4.214 -9.960 -2.326 1.00 97.06 98 PRO A N 1
ATOM 759 C CA . PRO A 1 98 ? -3.351 -10.691 -3.253 1.00 97.06 98 PRO A CA 1
ATOM 760 C C . PRO A 1 98 ? -2.382 -9.796 -4.037 1.00 97.06 98 PRO A C 1
ATOM 762 O O . PRO A 1 98 ? -1.183 -10.077 -4.064 1.00 97.06 98 PRO A O 1
ATOM 765 N N . ALA A 1 99 ? -2.856 -8.690 -4.617 1.00 96.62 99 ALA A N 1
ATOM 766 C CA . ALA A 1 99 ? -2.023 -7.754 -5.372 1.00 96.62 99 ALA A CA 1
ATOM 767 C C . ALA A 1 99 ? -0.922 -7.140 -4.493 1.00 96.62 99 ALA A C 1
ATOM 769 O O . ALA A 1 99 ? 0.249 -7.128 -4.882 1.00 96.62 99 ALA A O 1
ATOM 770 N N . HIS A 1 100 ? -1.261 -6.702 -3.275 1.00 97.25 100 HIS A N 1
ATOM 771 C CA . HIS A 1 100 ? -0.294 -6.184 -2.307 1.00 97.25 100 HIS A CA 1
ATOM 772 C C . HIS A 1 100 ? 0.807 -7.210 -1.994 1.00 97.25 100 HIS A C 1
ATOM 774 O O . HIS A 1 100 ? 1.997 -6.902 -2.093 1.00 97.25 100 HIS A O 1
ATOM 780 N N . LEU A 1 101 ? 0.423 -8.444 -1.654 1.00 97.88 101 LEU A N 1
ATOM 781 C CA . LEU A 1 101 ? 1.367 -9.504 -1.290 1.00 97.88 101 LEU A CA 1
ATOM 782 C C . LEU A 1 101 ? 2.260 -9.912 -2.470 1.00 97.88 101 LEU A C 1
ATOM 784 O O . LEU A 1 101 ? 3.476 -10.038 -2.305 1.00 97.88 101 LEU A O 1
ATOM 788 N N . ASN A 1 102 ? 1.685 -10.055 -3.665 1.00 97.69 102 ASN A N 1
ATOM 789 C CA . ASN A 1 102 ? 2.416 -10.455 -4.866 1.00 97.69 102 ASN A CA 1
ATOM 790 C C . ASN A 1 102 ? 3.420 -9.383 -5.310 1.00 97.69 102 ASN A C 1
ATOM 792 O O . ASN A 1 102 ? 4.569 -9.707 -5.617 1.00 97.69 102 ASN A O 1
ATOM 796 N N . LEU A 1 103 ? 3.040 -8.100 -5.279 1.00 97.69 103 LEU A N 1
ATOM 797 C CA . LEU A 1 103 ? 3.945 -6.998 -5.622 1.00 97.69 103 LEU A CA 1
ATOM 798 C C . LEU A 1 103 ? 5.088 -6.853 -4.606 1.00 97.69 103 LEU A C 1
ATOM 800 O O . LEU A 1 103 ? 6.234 -6.614 -5.000 1.00 97.69 103 LEU A O 1
ATOM 804 N N . ILE A 1 104 ? 4.813 -7.045 -3.309 1.00 98.06 104 ILE A N 1
ATOM 805 C CA . ILE A 1 104 ? 5.862 -7.090 -2.280 1.00 98.06 104 ILE A CA 1
ATOM 806 C C . ILE A 1 104 ? 6.814 -8.249 -2.539 1.00 98.06 104 ILE A C 1
ATOM 808 O O . ILE A 1 104 ? 8.031 -8.044 -2.529 1.00 98.06 104 ILE A O 1
ATOM 812 N N . ARG A 1 105 ? 6.283 -9.451 -2.782 1.00 98.44 105 ARG A N 1
ATOM 813 C CA . ARG A 1 105 ? 7.088 -10.646 -3.043 1.00 98.44 105 ARG A CA 1
ATOM 814 C C . ARG A 1 105 ? 7.991 -10.443 -4.253 1.00 98.44 105 ARG A C 1
ATOM 816 O O . ARG A 1 105 ? 9.205 -10.593 -4.131 1.00 98.44 105 ARG A O 1
ATOM 823 N N . LEU A 1 106 ? 7.435 -9.971 -5.369 1.00 98.62 106 LEU A N 1
ATOM 824 C CA . LEU A 1 106 ? 8.201 -9.638 -6.567 1.00 98.62 106 LEU A CA 1
ATOM 825 C C . LEU A 1 106 ? 9.305 -8.618 -6.260 1.00 98.62 106 LEU A C 1
ATOM 827 O O . LEU A 1 106 ? 10.456 -8.800 -6.653 1.00 98.62 106 LEU A O 1
ATOM 831 N N . GLY A 1 107 ? 8.983 -7.555 -5.521 1.00 98.56 107 GLY A N 1
ATOM 832 C CA . GLY A 1 107 ? 9.950 -6.535 -5.125 1.00 98.56 107 GLY A CA 1
ATOM 833 C C . GLY A 1 107 ? 11.014 -7.016 -4.133 1.00 98.56 107 GLY A C 1
ATOM 834 O O . GLY A 1 107 ? 12.057 -6.369 -4.013 1.00 98.56 107 GLY A O 1
ATOM 835 N N . ARG A 1 108 ? 10.774 -8.097 -3.391 1.00 98.19 108 ARG A N 1
ATOM 836 C CA . ARG A 1 108 ? 11.737 -8.683 -2.450 1.00 98.19 108 ARG A CA 1
ATOM 837 C C . ARG A 1 108 ? 12.643 -9.702 -3.114 1.00 98.19 108 ARG A C 1
ATOM 839 O O . ARG A 1 108 ? 13.836 -9.667 -2.845 1.00 98.19 108 ARG A O 1
ATOM 846 N N . GLU A 1 109 ? 12.086 -10.558 -3.961 1.00 98.38 109 GLU A N 1
ATOM 847 C CA . GLU A 1 109 ? 12.759 -11.752 -4.481 1.00 98.38 109 GLU A CA 1
ATOM 848 C C . GLU A 1 109 ? 13.401 -11.535 -5.857 1.00 98.38 109 GLU A C 1
ATOM 850 O O . GLU A 1 109 ? 14.382 -12.197 -6.171 1.00 98.38 109 GLU A O 1
ATOM 855 N N . ILE A 1 110 ? 12.877 -10.611 -6.673 1.00 98.56 110 ILE A N 1
ATOM 856 C CA . ILE A 1 110 ? 13.293 -10.460 -8.079 1.00 98.56 110 ILE A CA 1
ATOM 857 C C . ILE A 1 110 ? 13.618 -8.998 -8.404 1.00 98.56 110 ILE A C 1
ATOM 859 O O . ILE A 1 110 ? 14.732 -8.652 -8.798 1.00 98.56 110 ILE A O 1
ATOM 863 N N . CYS A 1 111 ? 12.656 -8.093 -8.225 1.00 98.50 111 CYS A N 1
ATOM 864 C CA . CYS A 1 111 ? 12.757 -6.692 -8.629 1.00 98.50 111 CYS A CA 1
ATOM 865 C C . CYS A 1 111 ? 13.449 -5.838 -7.547 1.00 98.50 111 CYS A C 1
ATOM 867 O O . CYS A 1 111 ? 12.901 -4.854 -7.033 1.00 98.50 111 CYS A O 1
ATOM 869 N N . HIS A 1 112 ? 14.669 -6.223 -7.166 1.00 98.25 112 HIS A N 1
ATOM 870 C CA . HIS A 1 112 ? 15.460 -5.551 -6.133 1.00 98.25 112 HIS A CA 1
ATOM 871 C C . HIS A 1 112 ? 15.766 -4.087 -6.476 1.00 98.25 112 HIS A C 1
ATOM 873 O O . HIS A 1 112 ? 15.827 -3.696 -7.642 1.00 98.25 112 HIS A O 1
ATOM 879 N N . ALA A 1 113 ? 16.002 -3.257 -5.455 1.00 97.19 113 ALA A N 1
ATOM 880 C CA . ALA A 1 113 ? 16.194 -1.816 -5.634 1.00 97.19 113 ALA A CA 1
ATOM 881 C C . ALA A 1 113 ? 17.369 -1.457 -6.557 1.00 97.19 113 ALA A C 1
ATOM 883 O O . ALA A 1 113 ? 17.208 -0.602 -7.421 1.00 97.19 113 ALA A O 1
ATOM 884 N N . ARG A 1 114 ? 18.517 -2.129 -6.408 1.00 94.75 114 ARG A N 1
ATOM 885 C CA . ARG A 1 114 ? 19.745 -1.808 -7.157 1.00 94.75 114 ARG A CA 1
ATOM 886 C C . ARG A 1 114 ? 19.975 -2.715 -8.364 1.00 94.75 114 ARG A C 1
ATOM 888 O O . ARG A 1 114 ? 20.123 -2.214 -9.467 1.00 94.75 114 ARG A O 1
ATOM 895 N N . LYS A 1 115 ? 20.005 -4.032 -8.152 1.00 95.50 115 LYS A N 1
ATOM 896 C CA . LYS A 1 115 ? 20.278 -5.040 -9.188 1.00 95.50 115 LYS A CA 1
ATOM 897 C C . LYS A 1 115 ? 19.072 -5.979 -9.320 1.00 95.50 115 LYS A C 1
ATOM 899 O O . LYS A 1 115 ? 19.074 -7.023 -8.671 1.00 95.50 115 LYS A O 1
ATOM 904 N N . PRO A 1 116 ? 17.997 -5.583 -10.026 1.00 97.75 116 PRO A N 1
ATOM 905 C CA . PRO A 1 116 ? 16.860 -6.472 -10.241 1.00 97.75 116 PRO A CA 1
ATOM 906 C C . PRO A 1 116 ? 17.278 -7.676 -11.097 1.00 97.75 116 PRO A C 1
ATOM 908 O O . PRO A 1 116 ? 18.016 -7.518 -12.066 1.00 97.75 116 PRO A O 1
ATOM 911 N N . ASN A 1 117 ? 16.791 -8.870 -10.762 1.00 97.69 117 ASN A N 1
ATOM 912 C CA . ASN A 1 117 ? 17.024 -10.082 -11.546 1.00 97.69 117 ASN A CA 1
ATOM 913 C C . ASN A 1 117 ? 15.999 -10.174 -12.689 1.00 97.69 117 ASN A C 1
ATOM 915 O O . ASN A 1 117 ? 15.101 -11.012 -12.685 1.00 97.69 117 ASN A O 1
ATOM 919 N N . CYS A 1 118 ? 16.085 -9.238 -13.638 1.00 97.75 118 CYS A N 1
ATOM 920 C CA . CYS A 1 118 ? 15.146 -9.144 -14.754 1.00 97.75 118 CYS A CA 1
ATOM 921 C C . CYS A 1 118 ? 15.023 -10.425 -15.598 1.00 97.75 118 CYS A C 1
ATOM 923 O O . CYS A 1 118 ? 13.881 -10.748 -15.897 1.00 97.75 118 CYS A O 1
ATOM 925 N N . PRO A 1 119 ? 16.095 -11.187 -15.911 1.00 95.81 119 PRO A N 1
ATOM 926 C CA . PRO A 1 119 ? 15.993 -12.389 -16.751 1.00 95.81 119 PRO A CA 1
ATOM 927 C C . PRO A 1 119 ? 15.030 -13.469 -16.239 1.00 95.81 119 PRO A C 1
ATOM 929 O O . PRO A 1 119 ? 14.492 -14.231 -17.036 1.00 95.81 119 PRO A O 1
ATOM 932 N N . VAL A 1 120 ? 14.791 -13.535 -14.924 1.00 97.44 120 VAL A N 1
ATOM 933 C CA . VAL A 1 120 ? 13.846 -14.493 -14.312 1.00 97.44 120 VAL A CA 1
ATOM 934 C C . VAL A 1 120 ? 12.502 -13.856 -13.947 1.00 97.44 120 VAL A C 1
ATOM 936 O O . VAL A 1 120 ? 11.644 -14.510 -13.359 1.00 97.44 120 VAL A O 1
ATOM 939 N N . CYS A 1 121 ? 12.314 -12.564 -14.228 1.00 98.12 121 CYS A N 1
ATOM 940 C CA . CYS A 1 121 ? 11.095 -11.854 -13.864 1.00 98.12 121 CYS A CA 1
ATOM 941 C C . CYS A 1 121 ? 9.929 -12.310 -14.757 1.00 98.12 121 CYS A C 1
ATOM 943 O O . CYS A 1 121 ? 10.067 -12.262 -15.980 1.00 98.12 121 CYS A O 1
ATOM 945 N N . PRO A 1 122 ? 8.769 -12.687 -14.187 1.00 97.44 122 PRO A N 1
ATOM 946 C CA . PRO A 1 122 ? 7.629 -13.167 -14.969 1.00 97.44 122 PRO A CA 1
ATOM 947 C C . PRO A 1 122 ? 6.855 -12.051 -15.688 1.00 97.44 122 PRO A C 1
ATOM 949 O O . PRO A 1 122 ? 5.888 -12.347 -16.370 1.00 97.44 122 PRO A O 1
ATOM 952 N N . LEU A 1 123 ? 7.240 -10.784 -15.502 1.00 97.69 123 LEU A N 1
ATOM 953 C CA . LEU A 1 123 ? 6.554 -9.610 -16.060 1.00 97.69 123 LEU A CA 1
ATOM 954 C C . LEU A 1 123 ? 7.412 -8.862 -17.095 1.00 97.69 123 LEU A C 1
ATOM 956 O O . LEU A 1 123 ? 7.228 -7.665 -17.283 1.00 97.69 123 LEU A O 1
ATOM 960 N N . GLN A 1 124 ? 8.430 -9.504 -17.677 1.00 96.44 124 GLN A N 1
ATOM 961 C CA . GLN A 1 124 ? 9.372 -8.846 -18.601 1.00 96.44 124 GLN A CA 1
ATOM 962 C C . GLN A 1 124 ? 8.677 -8.233 -19.820 1.00 96.44 124 GLN A C 1
ATOM 964 O O . GLN A 1 124 ? 8.977 -7.105 -20.200 1.00 96.44 124 GLN A O 1
ATOM 969 N N . ASP A 1 125 ? 7.738 -8.977 -20.387 1.00 96.38 125 ASP A N 1
ATOM 970 C CA . ASP A 1 125 ? 6.913 -8.642 -21.545 1.00 96.38 125 ASP A CA 1
ATOM 971 C C . ASP A 1 125 ? 6.041 -7.396 -21.342 1.00 96.38 125 ASP A C 1
ATOM 973 O O . ASP A 1 125 ? 5.756 -6.679 -22.300 1.00 96.38 125 ASP A O 1
ATOM 977 N N . VAL A 1 126 ? 5.670 -7.101 -20.096 1.00 96.25 126 VAL A N 1
ATOM 978 C CA . VAL A 1 126 ? 4.820 -5.958 -19.727 1.00 96.25 126 VAL A CA 1
ATOM 979 C C . VAL A 1 126 ? 5.546 -4.897 -18.890 1.00 96.25 126 VAL A C 1
ATOM 981 O O . VAL A 1 126 ? 4.910 -4.011 -18.327 1.00 96.25 126 VAL A O 1
ATOM 984 N N . CYS A 1 127 ? 6.874 -4.974 -18.759 1.00 98.06 127 CYS A N 1
ATOM 985 C CA . CYS A 1 127 ? 7.649 -4.078 -17.900 1.00 98.06 127 CYS A CA 1
ATOM 986 C C . CYS A 1 127 ? 8.348 -2.974 -18.701 1.00 98.06 127 CYS A C 1
ATOM 988 O O . CYS A 1 127 ? 9.364 -3.221 -19.356 1.00 98.06 127 CYS A O 1
ATOM 990 N N . ASP A 1 128 ? 7.876 -1.736 -18.545 1.00 97.25 128 ASP A N 1
ATOM 991 C CA . ASP A 1 128 ? 8.485 -0.547 -19.154 1.00 97.25 128 ASP A CA 1
ATOM 992 C C . ASP A 1 128 ? 9.979 -0.413 -18.819 1.00 97.25 128 ASP A C 1
ATOM 994 O O . ASP A 1 128 ? 10.808 -0.222 -19.702 1.00 97.25 128 ASP A O 1
ATOM 998 N N . TYR A 1 129 ? 10.367 -0.609 -17.554 1.00 96.94 129 TYR A N 1
ATOM 999 C CA . TYR A 1 129 ? 11.774 -0.545 -17.145 1.00 96.94 129 TYR A CA 1
ATOM 1000 C C . TYR A 1 129 ? 12.645 -1.598 -17.837 1.00 96.94 129 TYR A C 1
ATOM 1002 O O . TYR A 1 129 ? 13.805 -1.329 -18.141 1.00 96.94 129 TYR A O 1
ATOM 1010 N N . PHE A 1 130 ? 12.119 -2.806 -18.061 1.00 97.06 130 PHE A N 1
ATOM 1011 C CA . PHE A 1 130 ? 12.878 -3.831 -18.770 1.00 97.06 130 PHE A CA 1
ATOM 1012 C C . PHE A 1 130 ? 13.105 -3.399 -20.217 1.00 97.06 130 PHE A C 1
ATOM 1014 O O . PHE A 1 130 ? 14.257 -3.330 -20.639 1.00 97.06 130 PHE A O 1
ATOM 1021 N N . ARG A 1 131 ? 12.027 -3.017 -20.909 1.00 96.06 131 ARG A N 1
ATOM 1022 C CA . ARG A 1 131 ? 12.063 -2.566 -22.302 1.00 96.06 131 ARG A CA 1
ATOM 1023 C C . ARG A 1 131 ? 13.016 -1.386 -22.514 1.00 96.06 131 ARG A C 1
ATOM 1025 O O . ARG A 1 131 ? 13.836 -1.417 -23.428 1.00 96.06 131 ARG A O 1
ATOM 1032 N N . ASP A 1 132 ? 12.918 -0.376 -21.654 1.00 94.19 132 ASP A N 1
ATOM 1033 C CA . ASP A 1 132 ? 13.522 0.937 -21.891 1.00 94.19 132 ASP A CA 1
ATOM 1034 C C . ASP A 1 132 ? 14.930 1.078 -21.280 1.00 94.19 132 ASP A C 1
ATOM 1036 O O . ASP A 1 132 ? 15.691 1.953 -21.688 1.00 94.19 132 ASP A O 1
ATOM 1040 N N . VAL A 1 133 ? 15.289 0.251 -20.288 1.00 91.94 133 VAL A N 1
ATOM 1041 C CA . VAL A 1 133 ? 16.569 0.368 -19.554 1.00 91.94 133 VAL A CA 1
ATOM 1042 C C . VAL A 1 133 ? 17.428 -0.889 -19.643 1.00 91.94 133 VAL A C 1
ATOM 1044 O O . VAL A 1 133 ? 18.650 -0.781 -19.640 1.00 91.94 133 VAL A O 1
ATOM 1047 N N . ILE A 1 134 ? 16.824 -2.081 -19.674 1.00 90.00 134 ILE A N 1
ATOM 1048 C CA . ILE A 1 134 ? 17.570 -3.349 -19.623 1.00 90.00 134 ILE A CA 1
ATOM 1049 C C . ILE A 1 134 ? 17.782 -3.941 -21.015 1.00 90.00 134 ILE A C 1
ATOM 1051 O O . ILE A 1 134 ? 18.873 -4.424 -21.295 1.00 90.00 134 ILE A O 1
ATOM 1055 N N . SER A 1 135 ? 16.757 -3.922 -21.869 1.00 84.31 135 SER A N 1
ATOM 1056 C CA . SER A 1 135 ? 16.825 -4.428 -23.246 1.00 84.31 135 SER A CA 1
ATOM 1057 C C . SER A 1 135 ? 17.095 -3.341 -24.286 1.00 84.31 135 SER A C 1
ATOM 1059 O O . SER A 1 135 ? 17.056 -3.633 -25.481 1.00 84.31 135 SER A O 1
ATOM 1061 N N . ALA A 1 136 ? 17.312 -2.095 -23.857 1.00 74.12 136 ALA A N 1
ATOM 1062 C CA . ALA A 1 136 ? 17.752 -1.041 -24.759 1.00 74.12 136 ALA A CA 1
ATOM 1063 C C . ALA A 1 136 ? 19.128 -1.421 -25.352 1.00 74.12 136 ALA A C 1
ATOM 1065 O O . ALA A 1 136 ? 19.970 -1.925 -24.603 1.00 74.12 136 ALA A O 1
ATOM 1066 N N . PRO A 1 137 ? 19.332 -1.247 -26.672 1.00 55.69 137 PRO A N 1
ATOM 1067 C CA . PRO A 1 137 ? 20.568 -1.626 -27.355 1.00 55.69 137 PRO A CA 1
ATOM 1068 C C . PRO A 1 137 ? 21.795 -0.831 -26.892 1.00 55.69 137 PRO A C 1
ATOM 1070 O O . PRO A 1 137 ? 21.633 0.335 -26.461 1.00 55.69 137 PRO A O 1
#

pLDDT: mean 95.43, std 4.5, range [55.69, 98.62]